Protein AF-A0A520HUY8-F1 (afdb_monomer_lite)

Radius of gyration: 24.9 Å; chains: 1; bounding box: 56×31×89 Å

Sequence (178 aa):
MKNLVVLLYLCFITFAGSAQTNGIVVPMGHSSSIKSFILDNQQKYVYGLELNRVIMWELRTGRQLYTFDLSGAENISDFSLSSDGNKLVVVSKNFTSVFSTLDGKEIYRVSEGIVTNAIFSEDGSKLYLTNSEFFREGFYEVDMQTKTQKLIKNCTADDKNCAIAGDVSKLNGNEWLV

pLDDT: mean 77.13, std 19.96, range [34.56, 98.38]

Foldseek 3Di:
DVVVVVVVVVVVVPPPPPPPPPPVPPPPPDPADFPDKDAAPVNQKIWTDGPFWIWIAGRVPRHTDEIAGRPPFAAWPDWDAANVRQWIWTFGQQKIWIAGPVRHDTQAMDRPAGWLDWDADNVNQWIWTWHDDPFWIWIWIAGSVVRDIDTPDIDGPPRPLCVCVSVVVCPDDPDRPD

Structure (mmCIF, N/CA/C/O backbone):
data_AF-A0A520HUY8-F1
#
_entry.id   AF-A0A520HUY8-F1
#
loop_
_atom_site.group_PDB
_atom_site.id
_atom_site.type_symbol
_atom_site.label_atom_id
_atom_site.label_alt_id
_atom_site.label_comp_id
_atom_site.label_asym_id
_atom_site.label_entity_id
_atom_site.label_seq_id
_atom_site.pdbx_PDB_ins_code
_atom_site.Cartn_x
_atom_site.Cartn_y
_atom_site.Cartn_z
_atom_site.occupancy
_atom_site.B_iso_or_equiv
_atom_site.auth_seq_id
_atom_site.auth_comp_id
_atom_site.auth_asym_id
_atom_site.auth_atom_id
_atom_site.pdbx_PDB_model_num
ATOM 1 N N . MET A 1 1 ? -38.636 -14.457 62.974 1.00 54.31 1 MET A N 1
ATOM 2 C CA . MET A 1 1 ? -39.048 -13.376 62.044 1.00 54.31 1 MET A CA 1
ATOM 3 C C . MET A 1 1 ? -37.927 -12.400 61.658 1.00 54.31 1 MET A C 1
ATOM 5 O O . MET A 1 1 ? -38.053 -11.778 60.617 1.00 54.31 1 MET A O 1
ATOM 9 N N . LYS A 1 2 ? -36.817 -12.276 62.411 1.00 48.88 2 LYS A N 1
ATOM 10 C CA . LYS A 1 2 ? -35.716 -11.341 62.079 1.00 48.88 2 LYS A CA 1
ATOM 11 C C . LYS A 1 2 ? -34.782 -11.816 60.944 1.00 48.88 2 LYS A C 1
ATOM 13 O O . LYS A 1 2 ? -34.239 -10.987 60.228 1.00 48.88 2 LYS A O 1
ATOM 18 N N . ASN A 1 3 ? -34.673 -13.127 60.711 1.00 48.03 3 ASN A N 1
ATOM 19 C CA . ASN A 1 3 ? -33.749 -13.686 59.707 1.00 48.03 3 ASN A CA 1
ATOM 20 C C . ASN A 1 3 ? -34.330 -13.732 58.278 1.00 48.03 3 ASN A C 1
ATOM 22 O O . ASN A 1 3 ? -33.577 -13.868 57.322 1.00 48.03 3 ASN A O 1
ATOM 26 N N . LEU A 1 4 ? -35.655 -13.590 58.119 1.00 50.16 4 LEU A N 1
ATOM 27 C CA . LEU A 1 4 ? -36.323 -13.630 56.808 1.00 50.16 4 LEU A CA 1
ATOM 28 C C . LEU A 1 4 ? -36.185 -12.296 56.045 1.00 50.16 4 LEU A C 1
ATOM 30 O O . LEU A 1 4 ? -36.108 -12.282 54.823 1.00 50.16 4 LEU A O 1
ATOM 34 N N . VAL A 1 5 ? -36.100 -11.174 56.771 1.00 57.19 5 VAL A N 1
ATOM 35 C CA . VAL A 1 5 ? -35.968 -9.824 56.190 1.00 57.19 5 VAL A CA 1
ATOM 36 C C . VAL A 1 5 ? -34.555 -9.584 55.642 1.00 57.19 5 VAL A C 1
ATOM 38 O O . VAL A 1 5 ? -34.397 -8.937 54.612 1.00 57.19 5 VAL A O 1
ATOM 41 N N . VAL A 1 6 ? -33.526 -10.164 56.272 1.00 55.81 6 VAL A N 1
ATOM 42 C CA . VAL A 1 6 ? -32.123 -10.037 55.828 1.00 55.81 6 VAL A CA 1
ATOM 43 C C . VAL A 1 6 ? -31.866 -10.812 54.529 1.00 55.81 6 VAL A C 1
ATOM 45 O O . VAL A 1 6 ? -31.162 -10.321 53.651 1.00 55.81 6 VAL A O 1
ATOM 48 N N . LEU A 1 7 ? -32.491 -11.984 54.363 1.00 49.78 7 LEU A N 1
ATOM 49 C CA . LEU A 1 7 ? -32.408 -12.773 53.127 1.00 49.78 7 LEU A CA 1
ATOM 50 C C . LEU A 1 7 ? -33.106 -12.087 51.943 1.00 49.78 7 LEU A C 1
ATOM 52 O O . LEU A 1 7 ? -32.595 -12.138 50.828 1.00 49.78 7 LEU A O 1
ATOM 56 N N . LEU A 1 8 ? -34.215 -11.381 52.186 1.00 50.75 8 LEU A N 1
ATOM 57 C CA . LEU A 1 8 ? -34.868 -10.566 51.157 1.00 50.75 8 LEU A CA 1
ATOM 58 C C . LEU A 1 8 ? -33.999 -9.368 50.740 1.00 50.75 8 LEU A C 1
ATOM 60 O O . LEU A 1 8 ? -33.892 -9.095 49.549 1.00 50.75 8 LEU A O 1
ATOM 64 N N . TYR A 1 9 ? -33.299 -8.713 51.672 1.00 52.09 9 TYR A N 1
ATOM 65 C CA . TYR A 1 9 ? -32.367 -7.623 51.342 1.00 52.09 9 TYR A CA 1
ATOM 66 C C . TYR A 1 9 ? -31.142 -8.085 50.534 1.00 52.09 9 TYR A C 1
ATOM 68 O O . TYR A 1 9 ? -30.693 -7.364 49.645 1.00 52.09 9 TYR A O 1
ATOM 76 N N . LEU A 1 10 ? -30.626 -9.292 50.789 1.00 47.81 10 LEU A N 1
ATOM 77 C CA . LEU A 1 10 ? -29.492 -9.855 50.042 1.00 47.81 10 LEU A CA 1
ATOM 78 C C . LEU A 1 10 ? -29.853 -10.251 48.599 1.00 47.81 10 LEU A C 1
ATOM 80 O O . LEU A 1 10 ? -28.993 -10.177 47.724 1.00 47.81 10 LEU A O 1
ATOM 84 N N . CYS A 1 11 ? -31.114 -10.597 48.319 1.00 46.75 11 CYS A N 1
ATOM 85 C CA . CYS A 1 11 ? -31.576 -10.893 46.958 1.00 46.75 11 CYS A CA 1
ATOM 86 C C . CYS A 1 11 ? -31.850 -9.645 46.101 1.00 46.75 11 CYS A C 1
ATOM 88 O O . CYS A 1 11 ? -31.808 -9.741 44.878 1.00 46.75 11 CYS A O 1
ATOM 90 N N . PHE A 1 12 ? -32.095 -8.473 46.699 1.00 47.91 12 PHE A N 1
ATOM 91 C CA . PHE A 1 12 ? -32.324 -7.238 45.932 1.00 47.91 12 PHE A CA 1
ATOM 92 C C . PHE A 1 12 ? -31.032 -6.561 45.441 1.00 47.91 12 PHE A C 1
ATOM 94 O O . PHE A 1 12 ? -31.091 -5.746 44.524 1.00 47.91 12 PHE A O 1
ATOM 101 N N . ILE A 1 13 ? -29.862 -6.901 45.996 1.00 51.94 13 ILE A N 1
ATOM 102 C CA . ILE A 1 13 ? -28.582 -6.261 45.632 1.00 51.94 13 ILE A CA 1
ATOM 103 C C . ILE A 1 13 ? -27.908 -6.945 44.425 1.00 51.94 13 ILE A C 1
ATOM 105 O O . ILE A 1 13 ? -27.081 -6.334 43.754 1.00 51.94 13 ILE A O 1
ATOM 109 N N . THR A 1 14 ? -28.283 -8.177 44.071 1.00 51.12 14 THR A N 1
ATOM 110 C CA . THR A 1 14 ? -27.645 -8.920 42.964 1.00 51.12 14 THR A CA 1
ATOM 111 C C . THR A 1 14 ? -28.366 -8.811 41.620 1.00 51.12 14 THR A C 1
ATOM 113 O O . THR A 1 14 ? -27.888 -9.367 40.635 1.00 51.12 14 THR A O 1
ATOM 116 N N . PHE A 1 15 ? -29.463 -8.049 41.534 1.00 50.19 15 PHE A N 1
ATOM 117 C CA . PHE A 1 15 ? -30.174 -7.787 40.276 1.00 50.19 15 PHE A CA 1
ATOM 118 C C . PHE A 1 15 ? -30.055 -6.327 39.818 1.00 50.19 15 PHE A C 1
ATOM 120 O O . PHE A 1 15 ? -30.958 -5.778 39.193 1.00 50.19 15 PHE A O 1
ATOM 127 N N . ALA A 1 16 ? -28.909 -5.690 40.065 1.00 51.88 16 ALA A N 1
ATOM 128 C CA . ALA A 1 16 ? -28.458 -4.617 39.186 1.00 51.88 16 ALA A CA 1
ATOM 129 C C . ALA A 1 16 ? -27.922 -5.279 37.911 1.00 51.88 16 ALA A C 1
ATOM 131 O O . ALA A 1 16 ? -26.716 -5.407 37.707 1.00 51.88 16 ALA A O 1
ATOM 132 N N . GLY A 1 17 ? -28.847 -5.784 37.088 1.00 53.47 17 GLY A N 1
ATOM 133 C CA . GLY A 1 17 ? -28.531 -6.216 35.740 1.00 53.47 17 GLY A CA 1
ATOM 134 C C . GLY A 1 17 ? -27.774 -5.081 35.073 1.00 53.47 17 GLY A C 1
ATOM 135 O O . GLY A 1 17 ? -28.285 -3.965 34.969 1.00 53.47 17 GLY A O 1
ATOM 136 N N . SER A 1 18 ? -26.536 -5.346 34.668 1.00 57.25 18 SER A N 1
ATOM 137 C CA . SER A 1 18 ? -25.861 -4.502 33.701 1.00 57.25 18 SER A CA 1
ATOM 138 C C . SER A 1 18 ? -26.716 -4.542 32.442 1.00 57.25 18 SER A C 1
ATOM 140 O O . SER A 1 18 ? -26.575 -5.426 31.601 1.00 57.25 18 SER A O 1
ATOM 142 N N . ALA A 1 19 ? -27.650 -3.602 32.330 1.00 49.31 19 ALA A N 1
ATOM 143 C CA . ALA A 1 19 ? -28.116 -3.162 31.040 1.00 49.31 19 ALA A CA 1
ATOM 144 C C . ALA A 1 19 ? -26.847 -2.673 30.347 1.00 49.31 19 ALA A C 1
ATOM 146 O O . ALA A 1 19 ? -26.321 -1.611 30.681 1.00 49.31 19 ALA A O 1
ATOM 147 N N . GLN A 1 20 ? -26.293 -3.489 29.450 1.00 48.59 20 GLN A N 1
ATOM 148 C CA . GLN A 1 20 ? -25.398 -2.954 28.444 1.00 48.59 20 GLN A CA 1
ATOM 149 C C . GLN A 1 20 ? -26.188 -1.811 27.822 1.00 48.59 20 GLN A C 1
ATOM 151 O O . GLN A 1 20 ? -27.253 -2.023 27.236 1.00 48.59 20 GLN A O 1
ATOM 156 N N . THR A 1 21 ? -25.726 -0.582 28.025 1.00 50.75 21 THR A N 1
ATOM 157 C CA . THR A 1 21 ? -26.125 0.505 27.154 1.00 50.75 21 THR A CA 1
ATOM 158 C 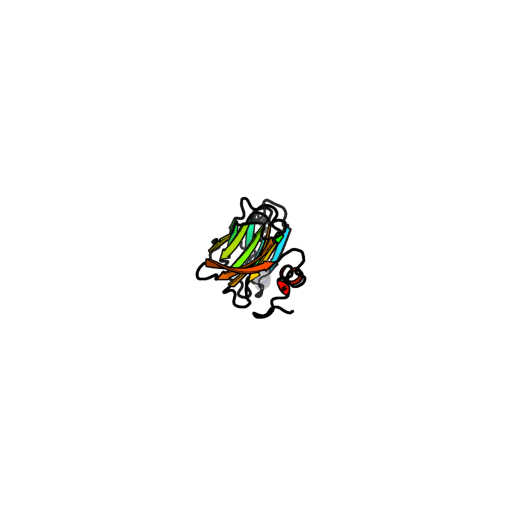C . THR A 1 21 ? -25.590 0.088 25.794 1.00 50.75 21 THR A C 1
ATOM 160 O O . THR A 1 21 ? -24.431 0.354 25.479 1.00 50.75 21 THR A O 1
ATOM 163 N N . ASN A 1 22 ? -26.396 -0.640 25.019 1.00 52.53 22 ASN A N 1
ATOM 164 C CA . ASN A 1 22 ? -26.159 -0.883 23.606 1.00 52.53 22 ASN A CA 1
ATOM 165 C C . ASN A 1 22 ? -26.353 0.464 22.908 1.00 52.53 22 ASN A C 1
ATOM 167 O O . ASN A 1 22 ? -27.307 0.679 22.166 1.00 52.53 22 ASN A O 1
ATOM 171 N N . GLY A 1 23 ? -25.453 1.406 23.192 1.00 45.56 23 GLY A N 1
ATOM 172 C CA . GLY A 1 23 ? -25.115 2.426 22.235 1.00 45.56 23 GLY A CA 1
ATOM 173 C C . GLY A 1 23 ? -24.601 1.641 21.050 1.00 45.56 23 GLY A C 1
ATOM 174 O O . GLY A 1 23 ? -23.510 1.076 21.104 1.00 45.56 23 GLY A O 1
ATOM 175 N N . ILE A 1 24 ? -25.439 1.510 20.029 1.00 55.41 24 ILE A N 1
ATOM 176 C CA . ILE A 1 24 ? -24.987 1.056 18.729 1.00 55.41 24 ILE A CA 1
ATOM 177 C C . ILE A 1 24 ? -23.922 2.072 18.327 1.00 55.41 24 ILE A C 1
ATOM 179 O O . ILE A 1 24 ? -24.227 3.186 17.904 1.00 55.41 24 ILE A O 1
ATOM 183 N N . VAL A 1 25 ? -22.660 1.708 18.526 1.00 59.06 25 VAL A N 1
ATOM 184 C CA . VAL A 1 25 ? -21.548 2.395 17.895 1.00 59.06 25 VAL A CA 1
ATOM 185 C C . VAL A 1 25 ? -21.623 1.942 16.452 1.00 59.06 25 VAL A C 1
ATOM 187 O O . VAL A 1 25 ? -21.137 0.869 16.114 1.00 59.06 25 VAL A O 1
ATOM 190 N N . VAL A 1 26 ? -22.317 2.714 15.616 1.00 53.88 26 VAL A N 1
ATOM 191 C CA . VAL A 1 26 ? -22.208 2.547 14.169 1.00 53.88 26 VAL A CA 1
ATOM 192 C C . VAL A 1 26 ? -20.775 2.949 13.838 1.00 53.88 26 VAL A C 1
ATOM 194 O O . VAL A 1 26 ? -20.437 4.121 14.035 1.00 53.88 26 VAL A O 1
ATOM 197 N N . PRO A 1 27 ? -19.900 2.031 13.394 1.00 52.53 27 PRO A N 1
ATOM 198 C CA . PRO A 1 27 ? -18.557 2.405 13.001 1.00 52.53 27 PRO A CA 1
ATOM 199 C C . PRO A 1 27 ? -18.692 3.258 11.738 1.00 52.53 27 PRO A C 1
ATOM 201 O O . PRO A 1 27 ? -18.815 2.743 10.629 1.00 52.53 27 PRO A O 1
ATOM 204 N N . MET A 1 28 ? -18.715 4.582 11.894 1.00 51.31 28 MET A N 1
ATOM 205 C CA . MET A 1 28 ? -18.642 5.528 10.781 1.00 51.31 28 MET A CA 1
ATOM 206 C C . MET A 1 28 ? -17.190 5.608 10.300 1.00 51.31 28 MET A C 1
ATOM 208 O O . MET A 1 28 ? -16.542 6.644 10.390 1.00 51.31 28 MET A O 1
ATOM 212 N N . GLY A 1 29 ? -16.644 4.468 9.877 1.00 50.19 29 GLY A N 1
ATOM 213 C CA . GLY A 1 29 ? -15.323 4.385 9.260 1.00 50.19 29 GLY A CA 1
ATOM 214 C C . GLY A 1 29 ? -15.425 4.553 7.750 1.00 50.19 29 GLY A C 1
ATOM 215 O O . GLY A 1 29 ? -14.658 5.311 7.163 1.00 50.19 29 GLY A O 1
ATOM 216 N N . HIS A 1 30 ? -16.425 3.911 7.139 1.00 47.62 30 HIS A N 1
ATOM 217 C CA . HIS A 1 30 ? -16.562 3.798 5.691 1.00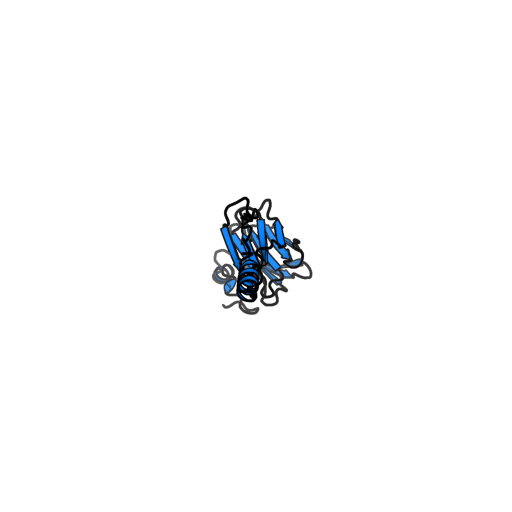 47.62 30 HIS A CA 1
ATOM 218 C C . HIS A 1 30 ? -17.525 4.817 5.087 1.00 47.62 30 HIS A C 1
ATOM 220 O O . HIS A 1 30 ? -18.680 4.908 5.492 1.00 47.62 30 HIS A O 1
ATOM 226 N N . SER A 1 31 ? -17.058 5.554 4.078 1.00 57.19 31 SER A N 1
ATOM 227 C CA . SER A 1 31 ? -17.871 6.469 3.271 1.00 57.19 31 SER A CA 1
ATOM 228 C C . SER A 1 31 ? -18.108 5.938 1.854 1.00 57.19 31 SER A C 1
ATOM 230 O O . SER A 1 31 ? -18.708 6.629 1.035 1.00 57.19 31 SER A O 1
ATOM 232 N N . SER A 1 32 ? -17.624 4.730 1.542 1.00 60.81 32 SER A N 1
ATOM 233 C CA . SER A 1 32 ? -17.779 4.067 0.244 1.00 60.81 32 SER A CA 1
ATOM 234 C C . SER A 1 32 ? -17.850 2.538 0.384 1.00 60.81 32 SER A C 1
ATOM 236 O O . SER A 1 32 ? -17.661 1.999 1.474 1.00 60.81 32 SER A O 1
ATOM 238 N N . SER A 1 33 ? -18.162 1.834 -0.713 1.00 67.31 33 SER A N 1
ATOM 239 C CA . SER A 1 33 ? -18.165 0.363 -0.733 1.00 67.31 33 SER A CA 1
ATOM 240 C C . SER A 1 33 ? -16.763 -0.191 -0.490 1.00 67.31 33 SER A C 1
ATOM 242 O O . SER A 1 33 ? -15.807 0.218 -1.151 1.00 67.31 33 SER A O 1
ATOM 244 N N . ILE A 1 34 ? -16.667 -1.159 0.420 1.00 68.62 34 ILE A N 1
ATOM 245 C CA . ILE A 1 34 ? -15.447 -1.934 0.636 1.00 68.62 34 ILE A CA 1
ATOM 246 C C . ILE A 1 34 ? -15.248 -2.832 -0.585 1.00 68.62 34 ILE A C 1
ATOM 248 O O . ILE A 1 34 ? -16.120 -3.637 -0.910 1.00 68.62 34 ILE A O 1
ATOM 252 N N . LYS A 1 35 ? -14.114 -2.682 -1.267 1.00 80.31 35 LYS A N 1
ATOM 253 C CA . LYS A 1 35 ? -13.746 -3.512 -2.421 1.00 80.31 35 LYS A CA 1
ATOM 254 C C . LYS A 1 35 ? -13.131 -4.839 -1.991 1.00 80.31 35 LYS A C 1
ATOM 256 O O . LYS A 1 35 ? -13.379 -5.863 -2.618 1.00 80.31 35 LYS A O 1
ATOM 261 N N . SER A 1 36 ? -12.337 -4.813 -0.928 1.00 85.94 36 SER A N 1
ATOM 262 C CA . SER A 1 36 ? -11.599 -5.969 -0.422 1.00 85.94 36 SER A CA 1
ATOM 263 C C . SER A 1 36 ? -11.082 -5.697 0.991 1.00 85.94 36 SER A C 1
ATOM 265 O O . SER A 1 36 ? -11.075 -4.557 1.464 1.00 85.94 36 SER A O 1
ATOM 267 N N . PHE A 1 37 ? -10.662 -6.754 1.681 1.00 92.81 37 PHE A N 1
ATOM 268 C CA . PHE A 1 37 ? -10.020 -6.666 2.986 1.00 92.81 37 PHE A CA 1
ATOM 269 C C . PHE A 1 37 ? -8.849 -7.647 3.070 1.00 92.81 37 PHE A C 1
ATOM 271 O O . PHE A 1 37 ? -8.868 -8.688 2.415 1.00 92.81 37 PHE A O 1
ATOM 278 N N . ILE A 1 38 ? -7.858 -7.324 3.898 1.00 94.25 38 ILE A N 1
ATOM 279 C CA . ILE A 1 38 ? -6.750 -8.221 4.246 1.00 94.25 38 ILE A CA 1
ATOM 280 C C . ILE A 1 38 ? -6.573 -8.249 5.764 1.00 94.25 38 ILE A C 1
ATOM 282 O O . ILE A 1 38 ? -6.783 -7.246 6.451 1.00 94.25 38 ILE A O 1
ATOM 286 N N . LEU A 1 39 ? -6.213 -9.417 6.282 1.00 95.00 39 LEU A N 1
ATOM 287 C CA . LEU A 1 39 ? -5.854 -9.631 7.679 1.00 95.00 39 LEU A CA 1
ATOM 288 C C . LEU A 1 39 ? -4.328 -9.697 7.767 1.00 95.00 39 LEU A C 1
ATOM 290 O O . LEU A 1 39 ? -3.702 -10.311 6.904 1.00 95.00 39 LEU A O 1
ATOM 294 N N . ASP A 1 40 ? -3.726 -9.074 8.776 1.00 94.00 40 ASP A N 1
ATOM 295 C CA . ASP A 1 40 ? -2.292 -9.247 9.003 1.00 94.00 40 ASP A CA 1
ATOM 296 C C . ASP A 1 40 ? -1.962 -10.684 9.441 1.00 94.00 40 ASP A C 1
ATOM 298 O O . ASP A 1 40 ? -2.800 -11.418 9.971 1.00 94.00 40 ASP A O 1
ATOM 302 N N . ASN A 1 41 ? -0.700 -11.082 9.272 1.00 90.06 41 ASN A N 1
ATOM 303 C CA . ASN A 1 41 ? -0.242 -12.438 9.595 1.00 90.06 41 ASN A CA 1
ATOM 304 C C . ASN A 1 41 ? -0.477 -12.823 11.069 1.00 90.06 41 ASN A C 1
ATOM 306 O O . ASN A 1 41 ? -0.661 -13.998 11.383 1.00 90.06 41 ASN A O 1
ATOM 310 N N . GLN A 1 42 ? -0.487 -11.840 11.976 1.00 92.69 42 GLN A N 1
ATOM 311 C CA . GLN A 1 42 ? -0.702 -12.046 13.412 1.00 92.69 42 GLN A CA 1
ATOM 312 C C . GLN A 1 42 ? -2.181 -11.960 13.827 1.00 92.69 42 GLN A C 1
ATOM 314 O O . GLN A 1 42 ? -2.484 -12.118 15.009 1.00 92.69 42 GLN A O 1
ATOM 319 N N . GLN A 1 43 ? -3.100 -11.711 12.887 1.00 93.12 43 GLN A N 1
ATOM 320 C CA . GLN A 1 43 ? -4.533 -11.505 13.134 1.00 93.12 43 GLN A CA 1
ATOM 321 C C . GLN A 1 43 ? -4.824 -10.428 14.190 1.00 93.12 43 GLN A C 1
ATOM 323 O O . GLN A 1 43 ? -5.792 -10.493 14.951 1.00 93.12 43 G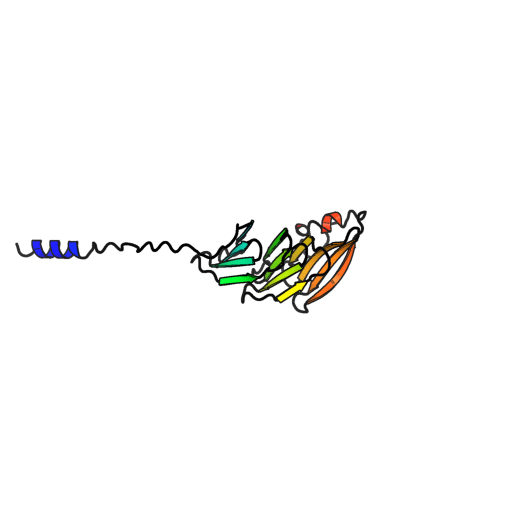LN A O 1
ATOM 328 N N . LYS A 1 44 ? -3.958 -9.424 14.263 1.00 95.94 44 LYS A N 1
ATOM 329 C CA . LYS A 1 44 ? -4.077 -8.275 15.149 1.00 95.94 44 LYS A CA 1
ATOM 330 C C . LYS A 1 44 ? -4.769 -7.107 14.458 1.00 95.94 44 LYS A C 1
ATOM 332 O O . LYS A 1 44 ? -5.441 -6.316 15.127 1.00 95.94 44 LYS A O 1
ATOM 337 N N . TYR A 1 45 ? -4.623 -7.001 13.143 1.00 97.50 45 TYR A N 1
ATOM 338 C CA . TYR A 1 45 ? -5.075 -5.871 12.354 1.00 97.50 45 TYR A CA 1
ATOM 339 C C . TYR A 1 45 ? -5.818 -6.324 11.105 1.00 97.50 45 TYR A C 1
ATOM 341 O O . TYR A 1 45 ? -5.404 -7.248 10.413 1.00 97.50 45 TYR A O 1
ATOM 349 N N . VAL A 1 46 ? -6.904 -5.625 10.795 1.00 97.06 46 VAL A N 1
ATOM 350 C CA . VAL A 1 46 ? -7.621 -5.770 9.527 1.00 97.06 46 VAL A CA 1
ATOM 351 C C . VAL A 1 46 ? -7.483 -4.482 8.734 1.00 97.06 46 VAL A C 1
ATOM 353 O O . VAL A 1 46 ? -7.491 -3.392 9.308 1.00 97.06 46 VAL A O 1
ATOM 356 N N . TYR A 1 47 ? -7.348 -4.616 7.422 1.00 97.44 47 TYR A N 1
ATOM 357 C CA . TYR A 1 47 ? -7.256 -3.512 6.482 1.00 97.44 47 TYR A CA 1
ATOM 358 C C . TYR A 1 47 ? -8.394 -3.630 5.484 1.00 97.44 47 TYR A C 1
ATOM 360 O O . TYR A 1 47 ? -8.660 -4.713 4.969 1.00 97.44 47 TYR A O 1
ATOM 368 N N . GLY A 1 48 ? -9.063 -2.521 5.214 1.00 95.44 48 GLY A N 1
ATOM 369 C CA . GLY A 1 48 ? -10.251 -2.463 4.375 1.00 95.44 48 GLY A CA 1
ATOM 370 C C . GLY A 1 48 ? -10.016 -1.457 3.273 1.00 95.44 48 GLY A C 1
ATOM 371 O O . GLY A 1 48 ? -9.814 -0.273 3.554 1.00 95.44 48 GLY A O 1
ATOM 372 N N . LEU A 1 49 ? -10.022 -1.942 2.037 1.00 93.50 49 LEU A N 1
ATOM 373 C CA . LEU A 1 49 ? -9.858 -1.120 0.855 1.00 93.50 49 LEU A CA 1
ATOM 374 C C . LEU A 1 49 ? -11.202 -0.522 0.447 1.00 93.50 49 LEU A C 1
ATOM 376 O O . LEU A 1 49 ? -12.172 -1.227 0.171 1.00 93.50 49 LEU A O 1
ATOM 380 N N . GLU A 1 50 ? -11.225 0.797 0.365 1.00 90.12 50 GLU A N 1
ATOM 381 C CA . GLU A 1 50 ? -12.312 1.600 -0.172 1.00 90.12 50 GLU A CA 1
ATOM 382 C C . GLU A 1 50 ? -11.962 2.138 -1.565 1.00 90.12 50 GLU A C 1
ATOM 384 O O . GLU A 1 50 ? -10.935 1.798 -2.151 1.00 90.12 50 GLU A O 1
ATOM 389 N N . LEU A 1 51 ? -12.825 2.992 -2.123 1.00 87.56 51 LEU A N 1
ATOM 390 C CA . LEU A 1 51 ? -12.593 3.577 -3.442 1.00 87.56 51 LEU A CA 1
ATOM 391 C C . LEU A 1 51 ? -11.266 4.352 -3.534 1.00 87.56 51 LEU A C 1
ATOM 393 O O . LEU A 1 51 ? -10.581 4.242 -4.546 1.00 87.56 51 LEU A O 1
ATOM 397 N N . ASN A 1 52 ? -10.931 5.136 -2.508 1.00 91.50 52 ASN A N 1
ATOM 398 C CA . ASN A 1 52 ? -9.821 6.096 -2.517 1.00 91.50 52 ASN A CA 1
ATOM 399 C C . ASN A 1 52 ? -9.010 6.101 -1.214 1.00 91.50 52 ASN A C 1
ATOM 401 O O . ASN A 1 52 ? -8.341 7.085 -0.904 1.00 91.50 52 ASN A O 1
ATOM 405 N N . ARG A 1 53 ? -9.095 5.037 -0.418 1.00 94.69 53 ARG A N 1
ATOM 406 C CA . ARG A 1 53 ? -8.343 4.906 0.833 1.00 94.69 53 ARG A CA 1
ATOM 407 C C . ARG A 1 53 ? -8.294 3.461 1.293 1.00 94.69 53 ARG A C 1
ATOM 409 O O . ARG A 1 53 ? -9.165 2.669 0.943 1.00 94.69 53 ARG A O 1
ATOM 416 N N . VAL A 1 54 ? -7.315 3.148 2.129 1.00 96.88 54 VAL A N 1
ATOM 417 C CA . VAL A 1 54 ? -7.333 1.949 2.973 1.00 96.88 54 VAL A CA 1
ATOM 418 C C . VAL A 1 54 ? -7.478 2.410 4.412 1.00 96.88 54 VAL A C 1
ATOM 420 O O . VAL A 1 54 ? -6.865 3.393 4.816 1.00 96.88 54 VAL A O 1
ATOM 423 N N . ILE A 1 55 ? -8.281 1.717 5.203 1.00 96.94 55 ILE A N 1
ATOM 424 C CA . ILE A 1 55 ? -8.366 1.970 6.641 1.00 96.94 55 ILE A CA 1
ATOM 425 C C . ILE A 1 55 ? -7.861 0.726 7.372 1.00 96.94 55 ILE A C 1
ATOM 427 O O . ILE A 1 55 ? -8.083 -0.391 6.912 1.00 96.94 55 ILE A O 1
ATOM 431 N N . MET A 1 56 ? -7.150 0.925 8.480 1.00 97.50 56 MET A N 1
ATOM 432 C CA . MET A 1 56 ? -6.634 -0.128 9.356 1.00 97.50 56 MET A CA 1
ATOM 433 C C . MET A 1 56 ? -7.330 -0.072 10.711 1.00 97.50 56 MET A C 1
ATOM 435 O O . MET A 1 56 ? -7.403 0.995 11.327 1.00 97.50 56 MET A O 1
ATOM 439 N N . TRP A 1 57 ? -7.765 -1.224 11.215 1.00 96.94 57 TRP A N 1
ATOM 440 C CA . TRP A 1 57 ? -8.354 -1.365 12.547 1.00 96.94 57 TRP A CA 1
ATOM 441 C C . TRP A 1 57 ? -7.616 -2.411 13.367 1.00 96.94 57 TRP A C 1
ATOM 443 O O . TRP A 1 57 ? -7.135 -3.412 12.844 1.00 96.94 57 TRP A O 1
ATOM 453 N N . GLU A 1 58 ? -7.586 -2.202 14.679 1.00 97.31 58 GLU A N 1
ATOM 454 C CA . GLU A 1 58 ? -7.271 -3.250 15.642 1.00 97.31 58 GLU A CA 1
ATOM 455 C C . GLU A 1 58 ? -8.432 -4.248 15.699 1.00 97.31 58 GLU A C 1
ATOM 457 O O . GLU A 1 58 ? -9.541 -3.900 16.109 1.00 97.31 58 GLU A O 1
ATOM 462 N N . LEU A 1 59 ? -8.170 -5.500 15.316 1.00 93.06 59 LEU A N 1
ATOM 463 C CA . LEU A 1 59 ? -9.199 -6.522 15.124 1.00 93.06 59 LEU A CA 1
ATOM 464 C C . LEU A 1 59 ? -10.013 -6.774 16.400 1.00 93.06 59 LEU A C 1
ATOM 466 O O . LEU A 1 59 ? -11.236 -6.861 16.361 1.00 93.06 59 LEU A O 1
ATOM 470 N N . ARG A 1 60 ? -9.334 -6.855 17.551 1.00 94.31 60 ARG A N 1
ATOM 471 C CA . ARG A 1 60 ? -9.959 -7.206 18.836 1.00 94.31 60 ARG A CA 1
ATOM 472 C C . ARG A 1 60 ? -10.920 -6.136 19.353 1.00 94.31 60 ARG A C 1
ATOM 474 O O . ARG A 1 60 ? -11.876 -6.460 20.049 1.00 94.31 60 ARG A O 1
ATOM 481 N N . THR A 1 61 ? -10.621 -4.867 19.097 1.00 94.50 61 THR A N 1
ATOM 482 C CA . THR A 1 61 ? -11.352 -3.732 19.685 1.00 94.50 61 THR A CA 1
ATOM 483 C C . THR A 1 61 ? -12.240 -3.021 18.670 1.00 94.50 61 THR A C 1
ATOM 485 O O . THR A 1 61 ? -13.091 -2.230 19.066 1.00 94.50 61 THR A O 1
ATOM 488 N N . GLY A 1 62 ? -12.029 -3.260 17.372 1.00 91.44 62 GLY A N 1
ATOM 489 C CA . GLY A 1 62 ? -12.644 -2.491 16.291 1.00 91.44 62 GLY A CA 1
ATOM 490 C C . GLY A 1 62 ? -12.124 -1.054 16.202 1.00 91.44 62 GLY A C 1
ATOM 491 O O . GLY A 1 62 ? -12.680 -0.240 15.465 1.00 91.44 62 GLY A O 1
ATOM 492 N N . ARG A 1 63 ? -11.074 -0.701 16.955 1.00 93.75 63 ARG A N 1
ATOM 493 C CA . ARG A 1 63 ? -10.540 0.659 16.975 1.00 93.75 63 ARG A CA 1
ATOM 494 C C . ARG A 1 63 ? -9.809 0.949 15.671 1.00 93.75 63 ARG A C 1
ATOM 496 O O . ARG A 1 63 ? -8.818 0.295 15.358 1.00 93.75 63 ARG A O 1
ATOM 503 N N . GLN A 1 64 ? -10.257 1.977 14.957 1.00 96.00 64 GLN A N 1
ATOM 504 C CA . GLN A 1 64 ? -9.541 2.509 13.801 1.00 96.00 64 GLN A CA 1
ATOM 505 C C . GLN A 1 64 ? -8.188 3.090 14.236 1.00 96.00 64 GLN A C 1
ATOM 507 O O . GLN A 1 64 ? -8.107 3.829 15.220 1.00 96.00 64 GLN A O 1
ATOM 512 N N . LEU A 1 65 ? -7.129 2.730 13.513 1.00 96.75 65 LEU A N 1
ATOM 513 C CA . LEU A 1 65 ? -5.749 3.126 13.797 1.00 96.75 65 LEU A CA 1
ATOM 514 C C . LEU A 1 65 ? -5.265 4.175 12.807 1.00 96.75 65 LEU A C 1
ATOM 516 O O . LEU A 1 65 ? -4.870 5.264 13.214 1.00 96.75 65 LEU A O 1
ATOM 520 N N . TYR A 1 66 ? -5.339 3.846 11.519 1.00 97.62 66 TYR A N 1
ATOM 521 C CA . TYR A 1 66 ? -4.828 4.677 10.437 1.00 97.62 66 TYR A CA 1
ATOM 522 C C . TYR A 1 66 ? -5.783 4.677 9.251 1.00 97.62 66 TYR A C 1
ATOM 524 O O . TYR A 1 66 ? -6.488 3.698 9.000 1.00 97.62 66 TYR A O 1
ATOM 532 N N . THR A 1 67 ? -5.754 5.783 8.514 1.00 96.75 67 THR A N 1
ATOM 533 C CA . THR A 1 67 ? -6.351 5.916 7.187 1.00 96.75 67 THR A CA 1
ATOM 534 C C . THR A 1 67 ? -5.226 6.252 6.220 1.00 96.75 67 THR A C 1
ATOM 536 O O . THR A 1 67 ? -4.574 7.282 6.373 1.00 96.75 67 THR A O 1
ATOM 539 N N . PHE A 1 68 ? -5.004 5.387 5.240 1.00 97.69 68 PHE A N 1
ATOM 540 C CA . PHE A 1 68 ? -4.036 5.568 4.169 1.00 97.69 68 PHE A CA 1
ATOM 541 C C . PHE A 1 68 ? -4.739 6.238 2.992 1.00 97.69 68 PHE A C 1
ATOM 543 O O . PHE A 1 68 ? -5.664 5.669 2.408 1.00 97.69 68 PHE A O 1
ATOM 550 N N . ASP A 1 69 ? -4.337 7.469 2.691 1.00 96.44 69 ASP A N 1
ATOM 551 C CA . ASP A 1 69 ? -4.951 8.283 1.649 1.00 96.44 69 ASP A CA 1
ATOM 552 C C . ASP A 1 69 ? -4.498 7.832 0.255 1.00 96.44 69 ASP A C 1
ATOM 554 O O . ASP A 1 69 ? -3.307 7.820 -0.055 1.00 96.44 69 ASP A O 1
ATOM 558 N N . LEU A 1 70 ? -5.464 7.478 -0.589 1.00 95.88 70 LEU A N 1
ATOM 559 C CA . LEU A 1 70 ? -5.262 7.116 -1.991 1.00 95.88 70 LEU A CA 1
ATOM 560 C C . LEU A 1 70 ? -6.043 8.068 -2.902 1.00 95.88 70 LEU A C 1
ATOM 562 O O . LEU A 1 70 ? -6.497 7.687 -3.983 1.00 95.88 70 LEU A O 1
ATOM 566 N N . SER A 1 71 ? -6.252 9.307 -2.460 1.00 94.25 71 SER A N 1
ATOM 567 C CA . SER A 1 71 ? -6.885 10.340 -3.270 1.00 94.25 71 SER A CA 1
ATOM 568 C C . SER A 1 71 ? -6.163 10.492 -4.607 1.00 94.25 71 SER A C 1
ATOM 570 O O . SER A 1 71 ? -4.942 10.628 -4.673 1.00 94.25 71 SER A O 1
ATOM 572 N N . GLY A 1 72 ? -6.943 10.447 -5.686 1.00 92.56 72 GLY A N 1
ATOM 573 C CA . GLY A 1 72 ? -6.427 10.467 -7.052 1.00 92.56 72 GLY A CA 1
ATOM 574 C C . GLY A 1 72 ? -6.032 9.099 -7.614 1.00 92.56 72 GLY A C 1
ATOM 575 O O . GLY A 1 72 ? -5.651 9.060 -8.777 1.00 92.56 72 GLY A O 1
ATOM 576 N N . ALA A 1 73 ? -6.130 7.996 -6.860 1.00 92.44 73 ALA A N 1
ATOM 577 C CA . ALA A 1 73 ? -5.899 6.656 -7.403 1.00 92.44 73 ALA A CA 1
ATOM 578 C C . ALA A 1 73 ? -6.936 6.316 -8.480 1.00 92.44 73 ALA A C 1
ATOM 580 O O . ALA A 1 73 ? -8.146 6.320 -8.233 1.00 92.44 73 ALA A O 1
ATOM 581 N N . GLU A 1 74 ? -6.462 5.962 -9.668 1.00 91.00 74 GLU A N 1
ATOM 582 C CA . GLU A 1 74 ? -7.295 5.434 -10.739 1.00 91.00 74 GLU A CA 1
ATOM 583 C C . GLU A 1 74 ? -7.257 3.912 -10.709 1.00 91.00 74 GLU A C 1
ATOM 585 O O . GLU A 1 74 ? -6.200 3.322 -10.878 1.00 91.00 74 GLU A O 1
ATOM 590 N N . ASN A 1 75 ? -8.414 3.266 -10.555 1.00 87.69 75 ASN A N 1
ATOM 591 C CA . ASN A 1 75 ? -8.550 1.809 -10.632 1.00 87.69 75 ASN A CA 1
ATOM 592 C C . ASN A 1 75 ? -7.504 1.037 -9.800 1.00 87.69 75 ASN A C 1
ATOM 594 O O . ASN A 1 75 ? -6.537 0.497 -10.334 1.00 87.69 75 ASN A O 1
ATOM 598 N N . ILE A 1 76 ? -7.714 0.996 -8.485 1.00 89.62 76 ILE A N 1
ATOM 599 C CA . ILE A 1 76 ? -6.899 0.185 -7.574 1.00 89.62 76 ILE A CA 1
ATOM 600 C C . ILE A 1 76 ? -7.055 -1.289 -7.960 1.00 89.62 76 ILE A C 1
ATOM 602 O O . ILE A 1 76 ? -8.167 -1.820 -7.885 1.00 89.62 76 ILE A O 1
ATOM 606 N N . SER A 1 77 ? -5.959 -1.903 -8.401 1.00 84.62 77 SER A N 1
ATOM 607 C CA . SER A 1 77 ? -5.909 -3.290 -8.867 1.00 84.62 77 SER A CA 1
ATOM 608 C C . SER A 1 77 ? -5.523 -4.258 -7.757 1.00 84.62 77 SER A C 1
ATOM 610 O O . SER A 1 77 ? -6.016 -5.383 -7.758 1.00 84.62 77 SER A O 1
ATOM 612 N N . ASP A 1 78 ? -4.687 -3.824 -6.811 1.00 84.25 78 ASP A N 1
ATOM 613 C CA . ASP A 1 78 ? -4.201 -4.675 -5.727 1.00 84.25 78 ASP A CA 1
ATOM 614 C C . ASP A 1 78 ? -3.761 -3.870 -4.491 1.00 84.25 78 ASP A C 1
ATOM 616 O O . ASP A 1 78 ? -3.455 -2.676 -4.571 1.00 84.25 78 ASP A O 1
ATOM 620 N N . PHE A 1 79 ? -3.724 -4.534 -3.338 1.00 93.00 79 PHE A N 1
ATOM 621 C CA . PHE A 1 79 ? -3.084 -4.054 -2.118 1.00 93.00 79 PHE A CA 1
ATOM 622 C C . PHE A 1 79 ? -2.649 -5.228 -1.230 1.00 93.00 79 PHE A C 1
ATOM 624 O O . PHE A 1 79 ? -3.387 -6.195 -1.049 1.00 93.00 79 PHE A O 1
ATOM 631 N N . SER A 1 80 ? -1.455 -5.144 -0.645 1.00 93.06 80 SER A N 1
ATOM 632 C CA . SER A 1 80 ? -0.877 -6.242 0.137 1.00 93.06 80 SER A CA 1
ATOM 633 C C . SER A 1 80 ? 0.091 -5.748 1.213 1.00 93.06 80 SER A C 1
ATOM 635 O O . SER A 1 80 ? 0.545 -4.601 1.199 1.00 93.06 80 SER A O 1
ATOM 637 N N . LEU A 1 81 ? 0.381 -6.609 2.190 1.00 95.38 81 LEU A N 1
ATOM 638 C CA . LEU A 1 81 ? 1.311 -6.319 3.282 1.00 95.38 81 LEU A CA 1
ATOM 639 C C . LEU A 1 81 ? 2.683 -6.935 3.006 1.00 95.38 81 LEU A C 1
ATOM 641 O O . LEU A 1 81 ? 2.785 -7.989 2.379 1.00 95.38 81 LEU A O 1
ATOM 645 N N . SER A 1 82 ? 3.737 -6.318 3.538 1.00 94.25 82 SER A N 1
ATOM 646 C CA . SER A 1 82 ? 5.015 -7.011 3.724 1.00 94.25 82 SER A CA 1
ATOM 647 C C . SER A 1 82 ? 4.869 -8.153 4.737 1.00 94.25 82 SER A C 1
ATOM 649 O O . SER A 1 82 ? 3.986 -8.117 5.595 1.00 94.25 82 SER A O 1
ATOM 651 N N . SER A 1 83 ? 5.753 -9.156 4.688 1.00 89.81 83 SER A N 1
ATOM 652 C CA . SER A 1 83 ? 5.696 -10.336 5.572 1.00 89.81 83 SER A CA 1
ATOM 653 C C . SER A 1 83 ? 5.700 -9.987 7.066 1.00 89.81 83 SER A C 1
ATOM 655 O O . SER A 1 83 ? 5.044 -10.654 7.868 1.00 89.81 83 SER A O 1
ATOM 657 N N . ASP A 1 84 ? 6.418 -8.923 7.437 1.00 92.31 84 ASP A N 1
ATOM 658 C CA . ASP A 1 84 ? 6.485 -8.386 8.802 1.00 92.31 84 ASP A CA 1
ATOM 659 C C . ASP A 1 84 ? 5.265 -7.522 9.187 1.00 92.31 84 ASP A C 1
ATOM 661 O O . ASP A 1 84 ? 5.130 -7.125 10.342 1.00 92.31 84 ASP A O 1
ATOM 665 N N . GLY A 1 85 ? 4.377 -7.229 8.233 1.00 94.69 85 GLY A N 1
ATOM 666 C CA . GLY A 1 85 ? 3.193 -6.390 8.398 1.00 94.69 85 GLY A CA 1
ATOM 667 C C . GLY A 1 85 ? 3.483 -4.895 8.541 1.00 94.69 85 GLY A C 1
ATOM 668 O O . GLY A 1 85 ? 2.542 -4.127 8.731 1.00 94.69 85 GLY A O 1
ATOM 669 N N . ASN A 1 86 ? 4.744 -4.457 8.452 1.00 96.62 86 ASN A N 1
ATOM 670 C CA . ASN A 1 86 ? 5.144 -3.068 8.711 1.00 96.62 86 ASN A CA 1
ATOM 671 C C . ASN A 1 86 ? 4.935 -2.135 7.511 1.00 96.62 86 ASN A C 1
ATOM 673 O O . ASN A 1 86 ? 5.011 -0.910 7.655 1.00 96.62 86 ASN A O 1
ATOM 677 N N . LYS A 1 87 ? 4.690 -2.696 6.323 1.00 97.69 87 LYS A N 1
ATOM 678 C CA . LYS A 1 87 ? 4.446 -1.949 5.090 1.00 97.69 87 LYS A CA 1
ATOM 679 C C . LYS A 1 87 ? 3.170 -2.431 4.419 1.00 97.69 87 LYS A C 1
ATOM 681 O O . LYS A 1 87 ? 2.889 -3.625 4.390 1.00 97.69 87 LYS A O 1
ATOM 686 N N . LEU A 1 88 ? 2.436 -1.485 3.853 1.00 97.75 88 LEU A N 1
ATOM 687 C CA . LEU A 1 88 ? 1.277 -1.709 2.999 1.00 97.75 88 LEU A CA 1
ATOM 688 C C . LEU A 1 88 ? 1.609 -1.166 1.612 1.00 97.75 88 LEU A C 1
ATOM 690 O O . LEU A 1 88 ? 1.932 0.014 1.507 1.00 97.75 88 LEU A O 1
ATOM 694 N N . VAL A 1 89 ? 1.506 -1.980 0.565 1.00 96.12 89 VAL A N 1
ATOM 695 C CA . VAL A 1 89 ? 1.549 -1.505 -0.824 1.00 96.12 89 VAL A CA 1
ATOM 696 C C . VAL A 1 89 ? 0.139 -1.437 -1.390 1.00 96.12 89 VAL A C 1
ATOM 698 O O . VAL A 1 89 ? -0.695 -2.287 -1.092 1.00 96.12 89 VAL A O 1
ATOM 701 N N . VAL A 1 90 ? -0.125 -0.415 -2.199 1.00 94.94 90 VAL A N 1
ATOM 702 C CA . VAL A 1 90 ? -1.356 -0.268 -2.972 1.00 94.94 90 VAL A CA 1
ATOM 703 C C . VAL A 1 90 ? -0.994 0.062 -4.411 1.00 94.94 90 VAL A C 1
ATOM 705 O O . VAL A 1 90 ? -0.275 1.034 -4.660 1.00 94.94 90 VAL A O 1
ATOM 708 N N . VAL A 1 91 ? -1.516 -0.729 -5.345 1.00 91.38 91 VAL A N 1
ATOM 709 C CA . VAL A 1 91 ? -1.285 -0.599 -6.784 1.00 91.38 91 VAL A CA 1
ATOM 710 C C . VAL A 1 91 ? -2.530 -0.023 -7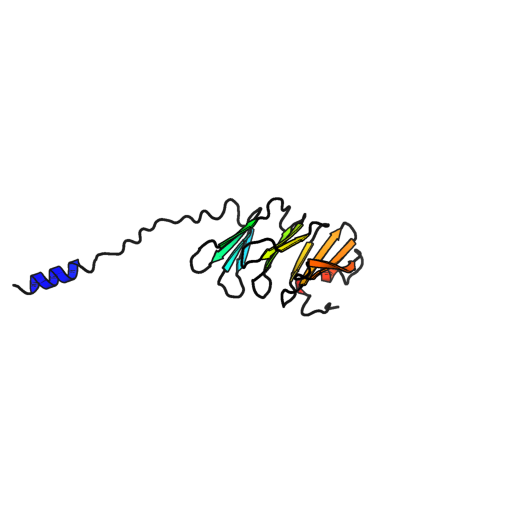.439 1.00 91.38 91 VAL A C 1
ATOM 712 O O . VAL A 1 91 ? -3.644 -0.516 -7.257 1.00 91.38 91 VAL A O 1
ATOM 715 N N . SER A 1 92 ? -2.341 1.038 -8.210 1.00 91.00 92 SER A N 1
ATOM 716 C CA . SER A 1 92 ? -3.373 1.642 -9.042 1.00 91.00 92 SER A CA 1
ATOM 717 C C . SER A 1 92 ? -2.813 1.922 -10.430 1.00 91.00 92 SER A C 1
ATOM 719 O O . SER A 1 92 ? -1.600 1.922 -10.639 1.00 91.00 92 SER A O 1
ATOM 721 N N . LYS A 1 93 ? -3.698 2.199 -11.385 1.00 86.62 93 LYS A N 1
ATOM 722 C CA . LYS A 1 93 ? -3.333 2.458 -12.778 1.00 86.62 93 LYS A CA 1
ATOM 723 C C . LYS A 1 93 ? -2.360 3.632 -12.942 1.00 86.62 93 LYS A C 1
ATOM 725 O O . LYS A 1 93 ? -1.565 3.614 -13.874 1.00 86.62 93 LYS A O 1
ATOM 730 N N . ASN A 1 94 ? -2.454 4.661 -12.098 1.00 89.12 94 ASN A N 1
ATOM 731 C CA . ASN A 1 94 ? -1.665 5.891 -12.229 1.00 89.12 94 ASN A CA 1
ATOM 732 C C . ASN A 1 94 ? -0.558 6.048 -11.176 1.00 89.12 94 ASN A C 1
ATOM 734 O O . ASN A 1 94 ? 0.331 6.879 -11.357 1.00 89.12 94 ASN A O 1
ATOM 738 N N . PHE A 1 95 ? -0.590 5.281 -10.085 1.00 92.56 95 PHE A N 1
ATOM 739 C CA . PHE A 1 95 ? 0.525 5.212 -9.143 1.00 92.56 95 PHE A CA 1
ATOM 740 C C . PHE A 1 95 ? 0.521 3.935 -8.302 1.00 92.56 95 PHE A C 1
ATOM 742 O O . PHE A 1 95 ? -0.519 3.333 -8.040 1.00 92.56 95 PHE A O 1
ATOM 749 N N . THR A 1 96 ? 1.690 3.586 -7.776 1.00 93.25 96 THR A N 1
ATOM 750 C CA . THR A 1 96 ? 1.840 2.632 -6.673 1.00 93.25 96 THR A CA 1
ATOM 751 C C . THR A 1 96 ? 2.364 3.359 -5.446 1.00 93.25 96 THR A C 1
ATOM 753 O O . THR A 1 96 ? 3.345 4.097 -5.536 1.00 93.25 96 THR A O 1
ATOM 756 N N . SER A 1 97 ? 1.706 3.163 -4.304 1.00 96.62 97 SER A N 1
ATOM 757 C CA . SER A 1 97 ? 2.075 3.787 -3.029 1.00 96.62 97 SER A CA 1
ATOM 758 C C . SER A 1 97 ? 2.417 2.731 -1.991 1.00 96.62 97 SER A C 1
ATOM 760 O O . SER A 1 97 ? 1.757 1.697 -1.911 1.00 96.62 97 SER A O 1
ATOM 762 N N . VAL A 1 98 ? 3.431 3.008 -1.176 1.00 97.69 98 VAL A N 1
ATOM 763 C CA . VAL A 1 98 ? 3.800 2.203 -0.015 1.00 97.69 98 VAL A CA 1
ATOM 764 C C . VAL A 1 98 ? 3.671 3.046 1.241 1.00 97.69 98 VAL A C 1
ATOM 766 O O . VAL A 1 98 ? 4.263 4.122 1.348 1.00 97.69 98 VAL A O 1
ATOM 769 N N . PHE A 1 99 ? 2.956 2.514 2.223 1.00 98.38 99 PHE A N 1
ATOM 770 C CA . PHE A 1 99 ? 2.729 3.130 3.519 1.00 98.38 99 PHE A CA 1
ATOM 771 C C . PHE A 1 99 ? 3.401 2.335 4.633 1.00 98.38 99 PHE A C 1
ATOM 773 O O . PHE A 1 99 ? 3.477 1.111 4.580 1.00 98.38 99 PHE A O 1
ATOM 780 N N . SER A 1 100 ? 3.841 3.038 5.671 1.00 97.94 100 SER A N 1
ATOM 781 C CA . SER A 1 100 ? 4.205 2.469 6.965 1.00 97.94 100 SER A CA 1
ATOM 782 C C . SER A 1 100 ? 2.933 2.187 7.762 1.00 97.94 100 SER A C 1
ATOM 784 O O . SER A 1 100 ? 2.132 3.089 8.016 1.00 97.94 100 SER A O 1
ATOM 786 N N . THR A 1 101 ? 2.747 0.943 8.198 1.00 97.69 101 THR A N 1
ATOM 787 C CA . THR A 1 101 ? 1.616 0.563 9.064 1.00 97.69 101 THR A CA 1
ATOM 788 C C . THR A 1 101 ? 1.859 0.924 10.534 1.00 97.69 101 THR A C 1
ATOM 790 O O . THR A 1 101 ? 0.950 0.817 11.355 1.00 97.69 101 THR A O 1
ATOM 793 N N . LEU A 1 102 ? 3.074 1.379 10.863 1.00 97.12 102 LEU A N 1
ATOM 794 C CA . LEU A 1 102 ? 3.492 1.765 12.211 1.00 97.12 102 LEU A CA 1
ATOM 795 C C . LEU A 1 102 ? 3.083 3.193 12.576 1.00 97.12 102 LEU A C 1
ATOM 797 O O . LEU A 1 102 ? 2.886 3.492 13.751 1.00 97.12 102 LEU A O 1
ATOM 801 N N . ASP A 1 103 ? 2.999 4.082 11.586 1.00 97.31 103 ASP A N 1
ATOM 802 C CA . ASP A 1 103 ? 2.651 5.491 11.790 1.00 97.31 103 ASP A CA 1
ATOM 803 C C . ASP A 1 103 ? 1.685 6.059 10.739 1.00 97.31 103 ASP A C 1
ATOM 805 O O . ASP A 1 103 ? 1.347 7.242 10.796 1.00 97.31 103 ASP A O 1
ATOM 809 N N . GLY A 1 104 ? 1.211 5.226 9.807 1.00 96.75 104 GLY A N 1
ATOM 810 C CA . GLY A 1 104 ? 0.194 5.587 8.820 1.00 96.75 104 GLY A CA 1
ATOM 811 C C . GLY A 1 104 ? 0.704 6.436 7.655 1.00 96.75 104 GLY A C 1
ATOM 812 O O . GLY A 1 104 ? -0.103 6.907 6.856 1.00 96.75 104 GLY A O 1
ATOM 813 N N . LYS A 1 105 ? 2.016 6.681 7.552 1.00 97.50 105 LYS A N 1
ATOM 814 C CA . LYS A 1 105 ? 2.576 7.601 6.553 1.00 97.50 105 LYS A CA 1
ATOM 815 C C . LYS A 1 105 ? 2.936 6.903 5.258 1.00 97.50 105 LYS A C 1
ATOM 817 O O . LYS A 1 105 ? 3.434 5.781 5.263 1.00 97.50 105 LYS A O 1
ATOM 822 N N . GLU A 1 106 ? 2.776 7.617 4.151 1.00 97.69 106 GLU A N 1
ATOM 823 C CA . GLU A 1 106 ? 3.372 7.215 2.882 1.00 97.69 106 GLU A CA 1
ATOM 824 C C . GLU A 1 106 ? 4.898 7.324 2.966 1.00 97.69 106 GLU A C 1
ATOM 826 O O . GLU A 1 106 ? 5.447 8.372 3.311 1.00 97.69 106 GLU A O 1
ATOM 831 N N . ILE A 1 107 ? 5.586 6.224 2.669 1.00 96.94 107 ILE A N 1
ATOM 832 C CA . ILE A 1 107 ? 7.049 6.144 2.703 1.00 96.94 107 ILE A CA 1
ATOM 833 C C . ILE A 1 107 ? 7.658 6.073 1.305 1.00 96.94 107 ILE A C 1
ATOM 835 O O . ILE A 1 107 ? 8.836 6.403 1.149 1.00 96.94 107 ILE A O 1
ATOM 839 N N . TYR A 1 108 ? 6.880 5.690 0.294 1.00 95.88 108 TYR A N 1
ATOM 840 C CA . TYR A 1 108 ? 7.311 5.639 -1.098 1.00 95.88 108 TYR A CA 1
ATOM 841 C C . TYR A 1 108 ? 6.108 5.748 -2.039 1.00 95.88 108 TYR A C 1
ATOM 843 O O . TYR A 1 108 ? 5.041 5.218 -1.739 1.00 95.88 108 TYR A O 1
ATOM 851 N N . ARG A 1 109 ? 6.296 6.407 -3.183 1.00 94.62 109 ARG A N 1
ATOM 852 C CA . ARG A 1 109 ? 5.314 6.477 -4.265 1.00 94.62 109 ARG A CA 1
ATOM 853 C C . ARG A 1 109 ? 6.035 6.515 -5.604 1.00 94.62 109 ARG A C 1
ATOM 855 O O . ARG A 1 109 ? 7.032 7.221 -5.746 1.00 94.62 109 ARG A O 1
ATOM 862 N N . VAL A 1 110 ? 5.493 5.794 -6.577 1.00 90.25 110 VAL A N 1
ATOM 863 C CA . VAL A 1 110 ? 5.926 5.827 -7.976 1.00 90.25 110 VAL A CA 1
ATOM 864 C C . VAL A 1 110 ? 4.717 6.056 -8.875 1.00 90.2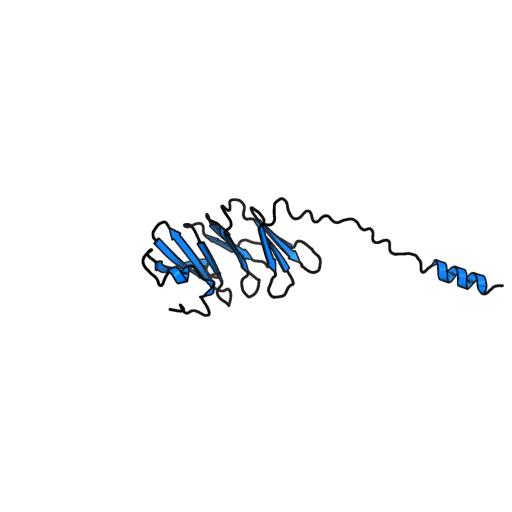5 110 VAL A C 1
ATOM 866 O O . VAL A 1 110 ? 3.675 5.431 -8.691 1.00 90.25 110 VAL A O 1
ATOM 869 N N . SER A 1 111 ? 4.854 6.976 -9.828 1.00 86.44 111 SER A N 1
ATOM 870 C CA . SER A 1 111 ? 3.800 7.372 -10.780 1.00 86.44 111 SER A CA 1
ATOM 871 C C . SER A 1 111 ? 4.227 7.185 -12.240 1.00 86.44 111 SER A C 1
ATOM 873 O O . SER A 1 111 ? 3.603 7.731 -13.144 1.00 86.44 111 SER A O 1
ATOM 875 N N . GLU A 1 112 ? 5.328 6.468 -12.476 1.00 73.44 112 GLU A N 1
ATOM 876 C CA . GLU A 1 112 ? 5.877 6.266 -13.816 1.00 73.44 112 GLU A CA 1
ATOM 877 C C . GLU A 1 112 ? 5.297 5.005 -14.461 1.00 73.44 112 GLU A C 1
ATOM 879 O O . GLU A 1 112 ? 5.591 3.883 -14.044 1.00 73.44 112 GLU A O 1
ATOM 884 N N . GLY A 1 113 ? 4.493 5.220 -15.502 1.00 72.38 113 GLY A N 1
ATOM 885 C CA . GLY A 1 113 ? 3.811 4.190 -16.279 1.00 72.38 113 GLY A CA 1
ATOM 886 C C . GLY A 1 113 ? 2.762 3.387 -15.512 1.00 72.38 113 GLY A C 1
ATOM 887 O O . GLY A 1 113 ? 2.459 3.646 -14.346 1.00 72.38 113 GLY A O 1
ATOM 888 N N . ILE A 1 114 ? 2.144 2.435 -16.208 1.00 71.12 114 ILE A N 1
ATOM 889 C CA . ILE A 1 114 ? 1.058 1.623 -15.656 1.00 71.12 114 ILE A CA 1
ATOM 890 C C . ILE A 1 114 ? 1.674 0.455 -14.893 1.00 71.12 114 ILE A C 1
ATOM 892 O O . ILE A 1 114 ? 1.998 -0.582 -15.472 1.00 71.12 114 ILE A O 1
ATOM 896 N N . VAL A 1 115 ? 1.817 0.615 -13.577 1.00 78.06 115 VAL A N 1
ATOM 897 C CA . VAL A 1 115 ? 2.208 -0.494 -12.701 1.00 78.06 115 VAL A CA 1
ATOM 898 C C . VAL A 1 115 ? 1.068 -1.505 -12.647 1.00 78.06 115 VAL A C 1
ATOM 900 O O . VAL A 1 115 ? -0.054 -1.179 -12.263 1.00 78.06 115 VAL A O 1
ATOM 903 N N . THR A 1 116 ? 1.357 -2.740 -13.041 1.00 75.19 116 THR A N 1
ATOM 904 C CA . THR A 1 116 ? 0.375 -3.824 -13.090 1.00 75.19 116 THR A CA 1
ATOM 905 C C . THR A 1 116 ? 0.368 -4.648 -11.815 1.00 75.19 116 THR A C 1
ATOM 907 O O . THR A 1 116 ? -0.707 -5.021 -11.361 1.00 75.19 116 THR A O 1
ATOM 910 N N . ASN A 1 117 ? 1.541 -4.889 -11.217 1.00 78.81 117 ASN A N 1
ATOM 911 C CA . ASN A 1 117 ? 1.687 -5.620 -9.958 1.00 78.81 117 ASN A CA 1
ATOM 912 C C . ASN A 1 117 ? 2.874 -5.110 -9.136 1.00 78.81 117 ASN A C 1
ATOM 914 O O . ASN A 1 117 ? 3.872 -4.637 -9.694 1.00 78.81 117 ASN A O 1
ATOM 918 N N . ALA A 1 118 ? 2.778 -5.290 -7.817 1.00 86.69 118 ALA A N 1
ATOM 919 C CA . ALA A 1 118 ? 3.825 -4.969 -6.858 1.00 86.69 118 ALA A CA 1
ATOM 920 C C . ALA A 1 118 ? 3.902 -6.035 -5.751 1.00 86.69 118 ALA A C 1
ATOM 922 O O . ALA A 1 118 ? 2.878 -6.375 -5.164 1.00 86.69 118 ALA A O 1
ATOM 923 N N . ILE A 1 119 ? 5.101 -6.534 -5.433 1.00 87.06 119 ILE A N 1
ATOM 924 C CA . ILE A 1 119 ? 5.311 -7.481 -4.322 1.00 87.06 119 ILE A CA 1
ATOM 925 C C . ILE A 1 119 ? 6.558 -7.121 -3.517 1.00 87.06 119 ILE A C 1
ATOM 927 O O . ILE A 1 119 ? 7.578 -6.714 -4.075 1.00 87.06 119 ILE A O 1
ATOM 931 N N . PHE A 1 120 ? 6.490 -7.281 -2.199 1.00 89.00 120 PHE A N 1
ATOM 932 C CA . PHE A 1 120 ? 7.668 -7.169 -1.346 1.00 89.00 120 PHE A CA 1
ATOM 933 C C . PHE A 1 120 ? 8.541 -8.425 -1.437 1.00 89.00 120 PHE A C 1
ATOM 935 O O . PHE A 1 120 ? 8.033 -9.531 -1.610 1.00 89.00 120 PHE A O 1
ATOM 942 N N . SER A 1 121 ? 9.853 -8.267 -1.258 1.00 88.94 121 SER A N 1
ATOM 943 C CA . SER A 1 121 ? 10.714 -9.393 -0.885 1.00 88.94 121 SER A CA 1
ATOM 944 C C . SER A 1 121 ? 10.287 -9.971 0.470 1.00 88.94 121 SER A C 1
ATOM 946 O O . SER A 1 121 ? 9.641 -9.292 1.270 1.00 88.94 121 SER A O 1
ATOM 948 N N . GLU A 1 122 ? 10.671 -11.217 0.758 1.00 85.56 122 GLU A N 1
ATOM 949 C CA . GLU A 1 122 ? 10.284 -11.909 1.998 1.00 85.56 122 GLU A CA 1
ATOM 950 C C . GLU A 1 122 ? 10.682 -11.128 3.264 1.00 85.56 122 GLU A C 1
ATOM 952 O O . GLU A 1 122 ? 9.904 -11.044 4.213 1.00 85.56 122 GLU A O 1
ATOM 957 N N . ASP A 1 123 ? 11.855 -10.491 3.241 1.00 87.25 123 ASP A N 1
ATOM 958 C CA . ASP A 1 123 ? 12.379 -9.628 4.306 1.00 87.25 123 ASP A CA 1
ATOM 959 C C . ASP A 1 123 ? 11.816 -8.189 4.280 1.00 87.25 123 ASP A C 1
ATOM 961 O O . ASP A 1 123 ? 12.126 -7.372 5.149 1.00 87.25 123 ASP A O 1
ATOM 965 N N . GLY A 1 124 ? 11.012 -7.845 3.271 1.00 87.62 124 GLY A N 1
ATOM 966 C CA . GLY A 1 124 ? 10.428 -6.523 3.070 1.00 87.62 124 GLY A CA 1
ATOM 967 C C . GLY A 1 124 ? 11.437 -5.403 2.794 1.00 87.62 124 GLY A C 1
ATOM 968 O O . GLY A 1 124 ? 11.070 -4.229 2.945 1.00 87.62 124 GLY A O 1
ATOM 969 N N . SER A 1 125 ? 12.689 -5.730 2.448 1.00 91.88 125 SER A N 1
ATOM 970 C CA . SER A 1 125 ? 13.741 -4.755 2.123 1.00 91.88 125 SER A CA 1
ATOM 971 C C . SER A 1 125 ? 13.625 -4.214 0.697 1.00 91.88 125 SER A C 1
ATOM 973 O O . SER A 1 125 ? 14.075 -3.100 0.418 1.00 91.88 125 SER A O 1
ATOM 975 N N . LYS A 1 126 ? 12.967 -4.963 -0.190 1.00 92.56 126 LYS A N 1
ATOM 976 C CA . LYS A 1 126 ? 12.780 -4.625 -1.598 1.00 92.56 126 LYS A CA 1
ATOM 977 C C . LYS A 1 126 ? 11.314 -4.678 -1.995 1.00 92.56 126 LYS A C 1
ATOM 979 O O . LYS A 1 126 ? 10.519 -5.410 -1.406 1.00 92.56 126 LYS A O 1
ATOM 984 N N . LEU A 1 127 ? 10.979 -3.914 -3.026 1.00 91.44 127 LEU A N 1
ATOM 985 C CA . LEU A 1 127 ? 9.701 -3.970 -3.721 1.00 91.44 127 LEU A CA 1
ATOM 986 C C . LEU A 1 127 ? 9.958 -4.238 -5.203 1.00 91.44 127 LEU A C 1
ATOM 988 O O . LEU A 1 127 ? 10.678 -3.488 -5.861 1.00 91.44 127 LEU A O 1
ATOM 992 N N . TYR A 1 128 ? 9.363 -5.300 -5.724 1.00 88.94 128 TYR A N 1
ATOM 993 C CA . TYR A 1 128 ? 9.410 -5.643 -7.135 1.00 88.94 128 TYR A CA 1
ATOM 994 C C . TYR A 1 128 ? 8.166 -5.123 -7.834 1.00 88.94 128 TYR A C 1
ATOM 996 O O . TYR A 1 128 ? 7.051 -5.362 -7.372 1.00 88.94 128 TYR A O 1
ATOM 1004 N N . LEU A 1 129 ? 8.364 -4.417 -8.943 1.00 85.62 129 LEU A N 1
ATOM 1005 C CA . LEU A 1 129 ? 7.302 -3.799 -9.727 1.00 85.62 129 LEU A CA 1
ATOM 1006 C C . LEU A 1 129 ? 7.324 -4.336 -11.151 1.00 85.62 129 LEU A C 1
ATOM 1008 O O . LEU A 1 129 ? 8.386 -4.442 -11.770 1.00 85.62 129 LEU A O 1
ATOM 1012 N N . THR A 1 130 ? 6.136 -4.594 -11.684 1.00 79.38 130 THR A N 1
ATOM 1013 C CA . THR A 1 130 ? 5.932 -4.780 -13.122 1.00 79.38 130 THR A CA 1
ATOM 1014 C C . THR A 1 130 ? 5.175 -3.589 -13.673 1.00 79.38 130 THR A C 1
ATOM 1016 O O . THR A 1 130 ? 4.184 -3.154 -13.091 1.00 79.38 130 THR A O 1
ATOM 1019 N N . ASN A 1 131 ? 5.662 -3.042 -14.777 1.00 77.81 131 ASN A N 1
ATOM 1020 C CA . ASN A 1 131 ? 5.016 -1.953 -15.496 1.00 77.81 131 ASN A CA 1
ATOM 1021 C C . ASN A 1 131 ? 4.725 -2.416 -16.920 1.00 77.81 131 ASN A C 1
ATOM 1023 O O . ASN A 1 131 ? 5.602 -3.022 -17.530 1.00 77.81 131 ASN A O 1
ATOM 1027 N N . SER A 1 132 ? 3.538 -2.118 -17.444 1.00 71.25 132 SER A N 1
ATOM 1028 C CA . SER A 1 132 ? 3.194 -2.338 -18.848 1.00 71.25 132 SER A CA 1
ATOM 1029 C C . SER A 1 132 ? 2.985 -1.001 -19.566 1.00 71.25 132 SER A C 1
ATOM 1031 O O . SER A 1 132 ? 1.983 -0.316 -19.363 1.00 71.25 132 SER A O 1
ATOM 1033 N N . GLU A 1 133 ? 3.895 -0.652 -20.469 1.00 65.94 133 GLU A N 1
ATOM 1034 C CA . GLU A 1 133 ? 3.797 0.519 -21.344 1.00 65.94 133 GLU A CA 1
ATOM 1035 C C . GLU A 1 133 ? 3.609 0.049 -22.791 1.00 65.94 133 GLU A C 1
ATOM 1037 O O . GLU A 1 133 ? 4.583 -0.182 -23.511 1.00 65.94 133 GLU A O 1
ATOM 1042 N N . PHE A 1 134 ? 2.352 -0.110 -23.224 1.00 65.00 134 PHE A N 1
ATOM 1043 C CA . PHE A 1 134 ? 1.942 -0.600 -24.553 1.00 65.00 134 PHE A CA 1
ATOM 1044 C C . PHE A 1 134 ? 2.589 -1.938 -24.977 1.00 65.00 134 PHE A C 1
ATOM 1046 O O . PHE A 1 134 ? 1.944 -2.976 -24.909 1.00 65.00 134 PHE A O 1
ATOM 1053 N N . PHE A 1 135 ? 3.849 -1.904 -25.427 1.00 55.28 135 PHE A N 1
ATOM 1054 C CA . PHE A 1 135 ? 4.640 -3.028 -25.951 1.00 55.28 135 PHE A CA 1
ATOM 1055 C C . PHE A 1 135 ? 5.922 -3.311 -25.150 1.00 55.28 135 PHE A C 1
ATOM 1057 O O . PHE A 1 135 ? 6.733 -4.146 -25.559 1.00 55.28 135 PHE A O 1
ATOM 1064 N N . ARG A 1 136 ? 6.156 -2.576 -24.058 1.00 59.09 136 ARG A N 1
ATOM 1065 C CA . ARG A 1 136 ? 7.325 -2.737 -23.194 1.00 59.09 136 ARG A CA 1
ATOM 1066 C C . ARG A 1 136 ? 6.851 -3.017 -21.785 1.00 59.09 136 ARG A C 1
ATOM 1068 O O . ARG A 1 136 ? 6.252 -2.160 -21.143 1.00 59.09 136 ARG A O 1
ATOM 1075 N N . GLU A 1 137 ? 7.137 -4.219 -21.325 1.00 72.44 137 GLU A N 1
ATOM 1076 C CA . GLU A 1 137 ? 7.008 -4.568 -19.925 1.00 72.44 137 GLU A CA 1
ATOM 1077 C C . GLU A 1 137 ? 8.355 -4.308 -19.244 1.00 72.44 137 GLU A C 1
ATOM 1079 O O . GLU A 1 137 ? 9.413 -4.638 -19.778 1.00 72.44 137 GLU A O 1
ATOM 1084 N N . GLY A 1 138 ? 8.348 -3.656 -18.091 1.00 77.62 138 GLY A N 1
ATOM 1085 C CA . GLY A 1 138 ? 9.555 -3.415 -17.309 1.00 77.62 138 GLY A CA 1
ATOM 1086 C C . GLY A 1 138 ? 9.447 -4.114 -15.967 1.00 77.62 138 GLY A C 1
ATOM 1087 O O . GLY A 1 138 ? 8.440 -3.959 -15.277 1.00 77.62 138 GLY A O 1
ATOM 1088 N N . PHE A 1 139 ? 10.484 -4.861 -15.592 1.00 81.44 139 PHE A N 1
ATOM 1089 C CA . PHE A 1 139 ? 10.628 -5.406 -14.248 1.00 81.44 139 PHE A CA 1
ATOM 1090 C C . PHE A 1 139 ? 11.638 -4.573 -13.468 1.00 81.44 139 PHE A C 1
ATOM 1092 O O . PHE A 1 139 ? 12.807 -4.460 -13.859 1.00 81.44 139 PHE A O 1
ATOM 1099 N N . TYR A 1 140 ? 11.181 -3.990 -12.367 1.00 85.69 140 TYR A N 1
ATOM 1100 C CA . TYR A 1 140 ? 11.964 -3.085 -11.543 1.00 85.69 140 TYR A CA 1
ATOM 1101 C C . TYR A 1 140 ? 12.095 -3.628 -10.130 1.00 85.69 140 TYR A C 1
ATOM 1103 O O . TYR A 1 140 ? 11.166 -4.214 -9.583 1.00 85.69 140 TYR A O 1
ATOM 1111 N N . GLU A 1 141 ? 13.245 -3.368 -9.530 1.00 89.81 141 GLU A N 1
ATOM 1112 C CA . GLU A 1 141 ? 13.471 -3.519 -8.100 1.00 89.81 141 GLU A CA 1
ATOM 1113 C C . GLU A 1 141 ? 13.620 -2.135 -7.488 1.00 89.81 141 GLU A C 1
ATOM 1115 O O . GLU A 1 141 ? 14.341 -1.282 -8.012 1.00 89.81 141 GLU A O 1
ATOM 1120 N N . VAL A 1 142 ? 12.925 -1.921 -6.381 1.00 92.00 142 VAL A N 1
ATOM 1121 C CA . VAL A 1 142 ? 13.036 -0.733 -5.549 1.00 92.00 142 VAL A CA 1
ATOM 1122 C C . VAL A 1 142 ? 13.633 -1.154 -4.219 1.00 92.00 142 VAL A C 1
ATOM 1124 O O . VAL A 1 142 ? 13.078 -2.003 -3.522 1.00 92.00 142 VAL A O 1
ATOM 1127 N N . ASP A 1 143 ? 14.752 -0.547 -3.850 1.00 94.12 143 ASP A N 1
ATOM 1128 C CA . ASP A 1 143 ? 15.318 -0.684 -2.514 1.00 94.12 143 ASP A CA 1
ATOM 1129 C C . ASP A 1 143 ? 14.526 0.209 -1.548 1.00 94.12 143 ASP A C 1
ATOM 1131 O O . ASP A 1 143 ? 14.477 1.430 -1.711 1.00 94.12 143 ASP A O 1
ATOM 1135 N N . MET A 1 144 ? 13.873 -0.381 -0.545 1.00 93.50 144 MET A N 1
ATOM 1136 C CA . MET A 1 144 ? 12.945 0.351 0.326 1.00 93.50 144 MET A CA 1
ATOM 1137 C C . MET A 1 144 ? 13.641 1.242 1.357 1.00 93.50 144 MET A C 1
ATOM 1139 O O . MET A 1 144 ? 12.990 2.101 1.956 1.00 93.50 144 MET A O 1
ATOM 1143 N N . GLN A 1 145 ? 14.946 1.066 1.572 1.00 93.00 145 GLN A N 1
ATOM 1144 C CA . GLN A 1 145 ? 15.721 1.899 2.486 1.00 93.00 145 GLN A CA 1
ATOM 1145 C C . GLN A 1 145 ? 16.194 3.176 1.788 1.00 93.00 145 GLN A C 1
ATOM 1147 O O . GLN A 1 145 ? 15.990 4.285 2.282 1.00 93.00 145 GLN A O 1
ATOM 1152 N N . THR A 1 146 ? 16.820 3.014 0.629 1.00 95.25 146 THR A N 1
ATOM 1153 C CA . THR A 1 146 ? 17.389 4.097 -0.180 1.00 95.25 146 THR A CA 1
ATOM 1154 C C . THR A 1 146 ? 16.360 4.741 -1.105 1.00 95.25 146 THR A C 1
ATOM 1156 O O . THR A 1 146 ? 16.587 5.852 -1.582 1.00 95.25 146 THR A O 1
ATOM 1159 N N . LYS A 1 147 ? 15.224 4.070 -1.340 1.00 93.19 147 LYS A N 1
ATOM 1160 C CA . LYS A 1 147 ? 14.158 4.455 -2.282 1.00 93.19 147 LYS A CA 1
ATOM 1161 C C . LYS A 1 147 ? 14.652 4.565 -3.722 1.00 93.19 147 LYS A C 1
ATOM 1163 O O . LYS A 1 147 ? 14.109 5.331 -4.517 1.00 93.19 147 LYS A O 1
ATOM 1168 N N . THR A 1 148 ? 15.701 3.817 -4.049 1.00 92.12 148 THR A N 1
ATOM 1169 C CA . THR A 1 148 ? 16.276 3.791 -5.391 1.00 92.12 148 THR A CA 1
ATOM 1170 C C . THR A 1 148 ? 15.600 2.714 -6.223 1.00 92.12 148 THR A C 1
ATOM 1172 O O . THR A 1 148 ? 15.410 1.591 -5.763 1.00 92.12 148 THR A O 1
ATOM 1175 N N . GLN A 1 149 ? 15.222 3.068 -7.450 1.00 89.69 149 GLN A N 1
ATOM 1176 C CA . GLN A 1 149 ? 14.617 2.152 -8.410 1.00 89.69 149 GLN A CA 1
ATOM 1177 C C . GLN A 1 149 ? 15.649 1.748 -9.460 1.00 89.69 149 GLN A C 1
ATOM 1179 O O . GLN A 1 149 ? 16.365 2.589 -10.008 1.00 89.69 149 GLN A O 1
ATOM 1184 N N . LYS A 1 150 ? 15.694 0.455 -9.775 1.00 89.31 150 LYS A N 1
ATOM 1185 C CA . LYS A 1 150 ? 16.563 -0.120 -10.796 1.00 89.31 150 LYS A CA 1
ATOM 1186 C C . LYS A 1 150 ? 15.753 -1.005 -11.733 1.00 89.31 150 LYS A C 1
ATOM 1188 O O . LYS A 1 150 ? 15.046 -1.906 -11.294 1.00 89.31 150 LYS A O 1
ATOM 1193 N N . LEU A 1 151 ? 15.913 -0.786 -13.036 1.00 87.25 151 LEU A N 1
ATOM 1194 C CA . LEU A 1 151 ? 15.438 -1.719 -14.053 1.00 87.25 151 LEU A CA 1
ATOM 1195 C C . LEU A 1 151 ? 16.273 -3.003 -13.982 1.00 87.25 151 LEU A C 1
ATOM 1197 O O . LEU A 1 151 ? 17.490 -2.970 -14.173 1.00 87.25 151 LEU A O 1
ATOM 1201 N N . ILE A 1 152 ? 15.616 -4.128 -13.720 1.00 84.81 152 ILE A N 1
ATOM 1202 C CA . ILE A 1 152 ? 16.241 -5.451 -13.764 1.00 84.81 152 ILE A CA 1
ATOM 1203 C C . ILE A 1 152 ? 16.188 -6.000 -15.186 1.00 84.81 152 ILE A C 1
ATOM 1205 O O . ILE A 1 152 ? 17.192 -6.512 -15.681 1.00 84.81 152 ILE A O 1
ATOM 1209 N N . LYS A 1 153 ? 15.031 -5.899 -15.851 1.00 79.94 153 LYS A N 1
ATOM 1210 C CA . LYS A 1 153 ? 14.838 -6.462 -17.190 1.00 79.94 153 LYS A CA 1
ATOM 1211 C C . LYS A 1 153 ? 13.771 -5.698 -17.973 1.00 79.94 153 LYS A C 1
ATOM 1213 O O . LYS A 1 153 ? 12.705 -5.406 -17.439 1.00 79.94 153 LYS A O 1
ATOM 1218 N N . ASN A 1 154 ? 14.060 -5.426 -19.247 1.00 77.88 154 ASN A N 1
ATOM 1219 C CA . ASN A 1 154 ? 13.045 -5.060 -20.233 1.00 77.88 154 ASN A CA 1
ATOM 1220 C C . ASN A 1 154 ? 12.483 -6.332 -20.863 1.00 77.88 154 ASN A C 1
ATOM 1222 O O . ASN A 1 154 ? 13.233 -7.197 -21.314 1.00 77.88 154 ASN A O 1
ATOM 1226 N N . CYS A 1 155 ? 11.169 -6.395 -20.917 1.00 66.06 155 CYS A N 1
ATOM 1227 C CA . CYS A 1 155 ? 10.378 -7.479 -21.445 1.00 66.06 155 CYS A CA 1
ATOM 1228 C C . CYS A 1 155 ? 9.639 -6.977 -22.689 1.00 66.06 155 CYS A C 1
ATOM 1230 O O . CYS A 1 155 ? 9.040 -5.899 -22.691 1.00 66.06 155 CYS A O 1
ATOM 1232 N N . THR A 1 156 ? 9.724 -7.732 -23.780 1.00 64.25 156 THR A N 1
ATOM 1233 C CA . THR A 1 156 ? 8.915 -7.499 -24.982 1.00 64.25 156 THR A CA 1
ATOM 1234 C C . THR A 1 156 ? 7.727 -8.452 -24.974 1.00 64.25 156 THR A C 1
ATOM 1236 O O . THR A 1 156 ? 7.790 -9.502 -24.339 1.00 64.25 156 THR A O 1
ATOM 1239 N N . ALA A 1 157 ? 6.664 -8.118 -25.710 1.00 57.41 157 ALA A N 1
ATOM 1240 C CA . ALA A 1 157 ? 5.450 -8.941 -25.797 1.00 57.41 157 ALA A CA 1
ATOM 1241 C C . ALA A 1 157 ? 5.705 -10.408 -26.219 1.00 57.41 157 ALA A C 1
ATOM 1243 O O . ALA A 1 157 ? 4.893 -11.284 -25.931 1.00 57.41 157 ALA A O 1
ATOM 1244 N N . ASP A 1 158 ? 6.841 -10.683 -26.867 1.00 58.88 158 ASP A N 1
ATOM 1245 C CA . ASP A 1 158 ? 7.237 -12.020 -27.323 1.00 58.88 158 ASP A CA 1
ATOM 1246 C C . ASP A 1 158 ? 8.106 -12.795 -26.307 1.00 58.88 158 ASP A C 1
ATOM 1248 O O . ASP A 1 158 ? 8.407 -13.975 -26.519 1.00 58.88 158 ASP A O 1
ATOM 1252 N N . ASP A 1 159 ? 8.535 -12.165 -25.205 1.00 61.50 159 ASP A N 1
ATOM 1253 C CA . ASP A 1 159 ? 9.392 -12.801 -24.199 1.00 61.50 159 ASP A CA 1
ATOM 1254 C C . ASP A 1 159 ? 8.552 -13.664 -23.242 1.00 61.50 159 ASP A C 1
ATOM 1256 O O . ASP A 1 159 ? 8.018 -13.202 -22.232 1.00 61.50 1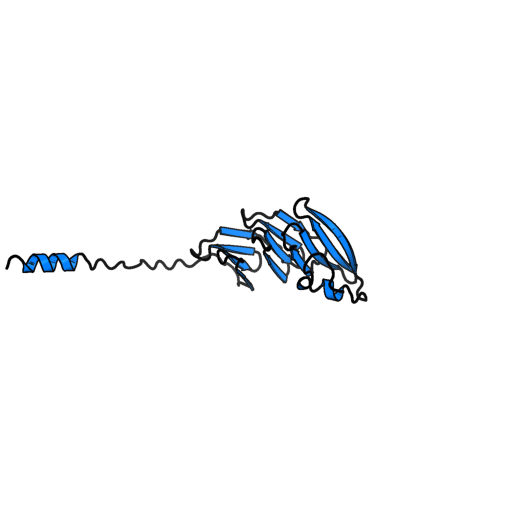59 ASP A O 1
ATOM 1260 N N . LYS A 1 160 ? 8.450 -14.963 -23.552 1.00 55.47 160 LYS A N 1
ATOM 1261 C CA . LYS A 1 160 ? 7.703 -15.957 -22.753 1.00 55.47 160 LYS A CA 1
ATOM 1262 C C . LYS A 1 160 ? 8.148 -16.030 -21.289 1.00 55.47 160 LYS A C 1
ATOM 1264 O O . LYS A 1 160 ? 7.342 -16.398 -20.438 1.00 55.47 160 LYS A O 1
ATOM 1269 N N . ASN A 1 161 ? 9.390 -15.649 -20.987 1.00 49.72 161 ASN A N 1
ATOM 1270 C CA . ASN A 1 161 ? 9.906 -15.622 -19.617 1.00 49.72 161 ASN A CA 1
ATOM 1271 C C . ASN A 1 161 ? 9.364 -14.426 -18.814 1.00 49.72 161 ASN A C 1
ATOM 1273 O O . ASN A 1 161 ? 9.444 -14.422 -17.590 1.00 49.72 161 ASN A O 1
ATOM 1277 N N . CYS A 1 162 ? 8.800 -13.416 -19.484 1.00 53.12 162 CYS A N 1
ATOM 1278 C CA . CYS A 1 162 ? 8.179 -12.254 -18.852 1.00 53.12 162 CYS A CA 1
ATOM 1279 C C . CYS A 1 162 ? 6.671 -12.409 -18.630 1.00 53.12 162 CYS A C 1
ATOM 1281 O O . CYS A 1 162 ? 6.143 -11.822 -17.693 1.00 53.12 162 CYS A O 1
ATOM 1283 N N . ALA A 1 163 ? 5.999 -13.310 -19.354 1.00 42.66 163 ALA A N 1
ATOM 1284 C CA . ALA A 1 163 ? 4.632 -13.716 -19.011 1.00 42.66 163 ALA A CA 1
ATOM 1285 C C . ALA A 1 163 ? 4.533 -14.293 -17.578 1.00 42.66 163 ALA A C 1
ATOM 1287 O O . ALA A 1 163 ? 3.481 -14.224 -16.949 1.00 42.66 163 ALA A O 1
ATOM 1288 N N . ILE A 1 164 ? 5.644 -14.826 -17.049 1.00 42.34 164 ILE A N 1
ATOM 1289 C CA . ILE A 1 164 ? 5.793 -15.284 -15.658 1.00 42.34 164 ILE A CA 1
ATOM 1290 C C . ILE A 1 164 ? 6.086 -14.109 -14.707 1.00 42.34 164 ILE A C 1
ATOM 1292 O O . ILE A 1 164 ? 5.659 -14.148 -13.559 1.00 42.34 164 ILE A O 1
ATOM 1296 N N . ALA A 1 165 ? 6.734 -13.034 -15.178 1.00 42.72 165 ALA A N 1
ATOM 1297 C CA . ALA A 1 165 ? 6.965 -11.813 -14.394 1.00 42.72 165 ALA A CA 1
ATOM 1298 C C . ALA A 1 165 ? 5.649 -11.142 -13.969 1.00 42.72 165 ALA A C 1
ATOM 1300 O O . ALA A 1 165 ? 5.578 -10.564 -12.888 1.00 42.72 165 ALA A O 1
ATOM 1301 N N . GLY A 1 166 ? 4.602 -11.261 -14.795 1.00 44.34 166 GLY A N 1
ATOM 1302 C CA . GLY A 1 166 ? 3.248 -10.815 -14.462 1.00 44.34 166 GLY A CA 1
ATOM 1303 C C . GLY A 1 166 ? 2.608 -11.580 -13.296 1.00 44.34 166 GLY A C 1
ATOM 1304 O O . GLY A 1 166 ? 1.654 -11.082 -12.706 1.00 44.34 166 GLY A O 1
ATOM 1305 N N . ASP A 1 167 ? 3.147 -12.743 -12.925 1.00 48.09 167 ASP A N 1
ATOM 1306 C CA . ASP A 1 167 ? 2.736 -13.535 -11.768 1.00 48.09 167 ASP A CA 1
ATOM 1307 C C . ASP A 1 167 ? 3.830 -13.485 -10.697 1.00 48.09 167 ASP A C 1
ATOM 1309 O O . ASP A 1 167 ? 4.583 -14.432 -10.457 1.00 48.09 167 ASP A O 1
ATOM 1313 N N . VAL A 1 168 ? 3.930 -12.322 -10.054 1.00 51.75 168 VAL A N 1
ATOM 1314 C CA . VAL A 1 168 ? 4.957 -12.021 -9.047 1.00 51.75 168 VAL A CA 1
ATOM 1315 C C . VAL A 1 168 ? 4.889 -12.958 -7.829 1.00 51.75 168 VAL A C 1
ATOM 1317 O O . VAL A 1 168 ? 5.849 -13.046 -7.069 1.00 51.75 168 VAL A O 1
ATOM 1320 N N . SER A 1 169 ? 3.802 -13.732 -7.690 1.00 47.00 169 SER A N 1
ATOM 1321 C CA . SER A 1 169 ? 3.653 -14.810 -6.703 1.00 47.00 169 SER A CA 1
ATOM 1322 C C . SER A 1 169 ? 4.637 -15.976 -6.896 1.00 47.00 169 SER A C 1
ATOM 1324 O O . SER A 1 169 ? 4.845 -16.768 -5.978 1.00 47.00 169 SER A O 1
ATOM 1326 N N . LYS A 1 170 ? 5.277 -16.072 -8.070 1.00 45.59 170 LYS A N 1
ATOM 1327 C CA . LYS A 1 170 ? 6.305 -17.078 -8.388 1.00 45.59 170 LYS A CA 1
ATOM 1328 C C . LYS A 1 170 ? 7.732 -16.636 -8.065 1.00 45.59 170 LYS A C 1
ATOM 1330 O O . LYS A 1 170 ? 8.652 -17.437 -8.224 1.00 45.59 170 LYS A O 1
ATOM 1335 N N . LEU A 1 171 ? 7.931 -15.403 -7.590 1.00 51.38 171 LEU A N 1
ATOM 1336 C CA . LEU A 1 171 ? 9.211 -14.961 -7.034 1.00 51.38 171 LEU A CA 1
ATOM 1337 C C . LEU A 1 171 ? 9.361 -15.518 -5.615 1.00 51.38 171 LEU A C 1
ATOM 1339 O O . LEU A 1 171 ? 9.125 -14.819 -4.634 1.00 51.38 171 LEU A O 1
ATOM 1343 N N . ASN A 1 172 ? 9.738 -16.790 -5.495 1.00 39.28 172 ASN A N 1
ATOM 1344 C CA . ASN A 1 172 ? 10.108 -17.356 -4.204 1.00 39.28 172 ASN A CA 1
ATOM 1345 C C . ASN A 1 172 ? 11.633 -17.317 -4.068 1.00 39.28 172 ASN A C 1
ATOM 1347 O O . ASN A 1 172 ? 12.329 -18.079 -4.731 1.00 39.28 172 ASN A O 1
ATOM 1351 N N . GLY A 1 173 ? 12.141 -16.401 -3.240 1.00 41.75 173 GLY A N 1
ATOM 1352 C CA . GLY A 1 173 ? 13.561 -16.310 -2.893 1.00 41.75 173 GLY A CA 1
ATOM 1353 C C . GLY A 1 173 ? 14.492 -16.014 -4.072 1.00 41.75 173 GLY A C 1
ATOM 1354 O O . GLY A 1 173 ? 15.137 -16.913 -4.586 1.00 41.75 173 GLY A O 1
ATOM 1355 N N . ASN A 1 174 ? 14.629 -14.737 -4.441 1.00 38.97 174 ASN A N 1
ATOM 1356 C CA . ASN A 1 174 ? 15.708 -14.167 -5.274 1.00 38.97 174 ASN A CA 1
ATOM 1357 C C . ASN A 1 174 ? 15.972 -14.766 -6.674 1.00 38.97 174 ASN A C 1
ATOM 1359 O O . ASN A 1 174 ? 16.797 -14.212 -7.401 1.00 38.97 174 ASN A O 1
ATOM 1363 N N . GLU A 1 175 ? 15.293 -15.833 -7.088 1.00 39.06 175 GLU A N 1
ATOM 1364 C CA . GLU A 1 175 ? 15.520 -16.498 -8.367 1.00 39.06 175 GLU A CA 1
ATOM 1365 C C . GLU A 1 175 ? 14.233 -16.572 -9.188 1.00 39.06 175 GLU A C 1
ATOM 1367 O O . GLU A 1 175 ? 13.147 -16.884 -8.699 1.00 39.06 175 GLU A O 1
ATOM 1372 N N . TRP A 1 176 ? 14.375 -16.259 -10.476 1.00 44.91 176 TRP A N 1
ATOM 1373 C CA . TRP A 1 176 ? 13.360 -16.538 -11.477 1.00 44.91 176 TRP A CA 1
ATOM 1374 C C . TRP A 1 176 ? 13.194 -18.054 -11.553 1.00 44.91 176 TRP A C 1
ATOM 1376 O O . TRP A 1 176 ? 14.131 -18.746 -11.949 1.00 44.91 176 TRP A O 1
ATOM 1386 N N . LEU A 1 177 ? 12.015 -18.575 -11.212 1.00 34.84 177 LEU A N 1
ATOM 1387 C CA . LEU A 1 177 ? 11.638 -19.905 -11.678 1.00 34.84 177 LEU A CA 1
ATOM 1388 C C . LEU A 1 177 ? 11.472 -19.810 -13.202 1.00 34.84 177 LEU A C 1
ATOM 1390 O O . LEU A 1 177 ? 10.450 -19.327 -13.692 1.00 34.84 177 LEU A O 1
ATOM 1394 N N . VAL A 1 178 ? 12.539 -20.174 -13.921 1.00 34.56 178 VAL A N 1
ATOM 1395 C CA . VAL A 1 178 ? 12.553 -20.420 -15.372 1.00 34.56 178 VAL A CA 1
ATOM 1396 C C . VAL A 1 178 ? 11.795 -21.707 -15.671 1.00 34.56 178 VAL A C 1
ATOM 1398 O O . VAL A 1 178 ? 12.020 -22.698 -14.940 1.00 34.56 178 VAL A O 1
#

Secondary structure (DSSP, 8-state):
-HHHHHHHHHHHSTT------------TT-SS---EEEE-TTSSEEEEE-SSEEEEEETTTTEEEEEEE-TT--SEEEEEE-TTSSEEEEEESS-EEEEETTT--EEEEE-SS-EEEEEE-TTSSEEEEEEEETTEEEEEEEETTTTEEEEEEEEETT-TTTTTTT-GGG--SSS---